Protein AF-A0A7C5KJE7-F1 (afdb_monomer)

Foldseek 3Di:
DDDDPDPDAAQPVQVVVVVVDPDDDPVRVVCVVVRYDDPPDDRQDCQLAPVQRGRLSNLLVQLVVPQLAQVSCCVVRVRCVPPNPSRVVSNVSSCVSVVVD

Structure (mmCIF, N/CA/C/O backbone):
data_AF-A0A7C5KJE7-F1
#
_entry.id   AF-A0A7C5KJE7-F1
#
loop_
_atom_site.group_PDB
_atom_site.id
_atom_site.type_symbol
_atom_site.label_atom_id
_atom_site.label_alt_id
_atom_site.label_comp_id
_atom_site.label_asym_id
_atom_site.label_entity_id
_atom_site.label_seq_id
_atom_site.pdbx_PDB_ins_code
_atom_site.Cartn_x
_atom_site.Cartn_y
_atom_site.Cartn_z
_atom_site.occupancy
_atom_site.B_iso_or_equiv
_atom_site.auth_seq_id
_atom_site.auth_comp_id
_atom_site.auth_asym_id
_atom_site.auth_atom_id
_atom_site.pdbx_PDB_model_num
ATOM 1 N N . ILE A 1 1 ? 8.301 8.362 -22.751 1.00 60.09 1 ILE A N 1
ATOM 2 C CA . ILE A 1 1 ? 7.045 8.788 -23.413 1.00 60.09 1 ILE A CA 1
ATOM 3 C C . ILE A 1 1 ? 6.173 7.550 -23.550 1.00 60.09 1 ILE A C 1
ATOM 5 O O . ILE A 1 1 ? 6.655 6.565 -24.094 1.00 60.09 1 ILE A O 1
ATOM 9 N N . PHE A 1 2 ? 4.970 7.575 -22.976 1.00 66.56 2 PHE A N 1
ATOM 10 C CA . PHE A 1 2 ? 3.954 6.535 -23.157 1.00 66.56 2 PHE A CA 1
ATOM 11 C C . PHE A 1 2 ? 2.976 7.020 -24.231 1.00 66.56 2 P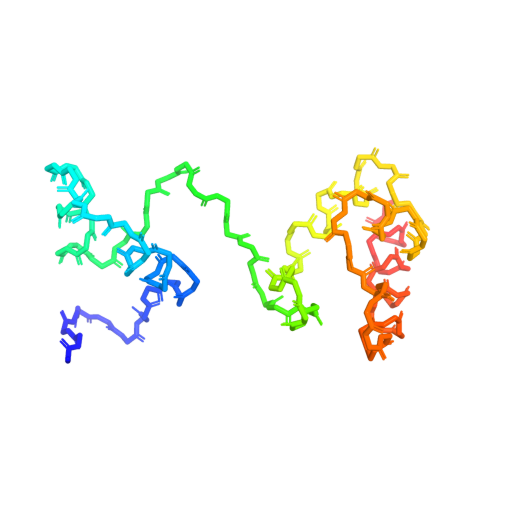HE A C 1
ATOM 13 O O . PHE A 1 2 ? 2.589 8.187 -24.201 1.00 66.56 2 PHE A O 1
ATOM 20 N N . ILE A 1 3 ? 2.642 6.163 -25.196 1.00 71.81 3 ILE A N 1
ATOM 21 C CA . ILE A 1 3 ? 1.724 6.477 -26.297 1.00 71.81 3 ILE A CA 1
ATOM 22 C C . ILE A 1 3 ? 0.675 5.370 -26.318 1.00 71.81 3 ILE A C 1
ATOM 24 O O . ILE A 1 3 ? 1.017 4.213 -26.554 1.00 71.81 3 ILE A O 1
ATOM 28 N N . GLY A 1 4 ? -0.577 5.731 -26.056 1.00 75.50 4 GLY A N 1
ATOM 29 C CA . GLY A 1 4 ? -1.716 4.820 -26.011 1.00 75.50 4 GLY A CA 1
ATOM 30 C C . GLY A 1 4 ? -2.943 5.426 -26.698 1.00 75.50 4 GLY A C 1
ATOM 31 O O . GLY A 1 4 ? -2.934 6.616 -27.025 1.00 75.50 4 GLY A O 1
ATOM 32 N N . PRO A 1 5 ? -3.984 4.616 -26.958 1.00 74.19 5 PRO A N 1
ATOM 33 C CA . PRO A 1 5 ? -5.237 5.089 -27.551 1.00 74.19 5 PRO A CA 1
ATOM 34 C C . PRO A 1 5 ? -6.017 6.037 -26.621 1.00 74.19 5 PRO A C 1
ATOM 36 O O . PRO A 1 5 ? -6.881 6.777 -27.088 1.00 74.19 5 PRO A O 1
ATOM 39 N N . ASP A 1 6 ? -5.704 6.030 -25.327 1.00 74.75 6 ASP A N 1
ATOM 40 C CA . ASP A 1 6 ? -6.290 6.853 -24.277 1.00 74.75 6 ASP A CA 1
ATOM 41 C C . ASP A 1 6 ? -5.214 7.447 -23.342 1.00 74.75 6 ASP A C 1
ATOM 43 O O . ASP A 1 6 ? -4.025 7.136 -23.418 1.00 74.75 6 ASP A O 1
ATOM 47 N N . PHE A 1 7 ? -5.635 8.354 -22.453 1.00 73.19 7 PHE A N 1
ATOM 48 C CA . PHE A 1 7 ? -4.765 9.005 -21.460 1.00 73.19 7 PHE A CA 1
ATOM 49 C C . PHE A 1 7 ? -4.634 8.204 -20.157 1.00 73.19 7 PHE A C 1
ATOM 51 O O . PHE A 1 7 ? -4.190 8.744 -19.140 1.00 73.19 7 PHE A O 1
ATOM 58 N N . HIS A 1 8 ? -5.041 6.933 -20.157 1.00 71.56 8 HIS A N 1
ATOM 59 C CA . HIS A 1 8 ? -4.963 6.105 -18.968 1.00 71.56 8 HIS A CA 1
ATOM 60 C C . HIS A 1 8 ? -3.533 5.594 -18.811 1.00 71.56 8 HIS A C 1
ATOM 62 O O . HIS A 1 8 ? -3.065 4.722 -19.541 1.00 71.56 8 HIS A O 1
ATOM 68 N N . LEU A 1 9 ? -2.801 6.192 -17.874 1.00 74.50 9 LEU A N 1
ATOM 69 C CA . LEU A 1 9 ? -1.462 5.723 -17.560 1.00 74.50 9 LEU A CA 1
ATOM 70 C C . LEU A 1 9 ? -1.552 4.379 -16.825 1.00 74.50 9 LEU A C 1
ATOM 72 O O . LEU A 1 9 ? -2.434 4.206 -15.979 1.00 74.50 9 LEU A O 1
ATOM 76 N N . PRO A 1 10 ? -0.636 3.439 -17.107 1.00 74.69 10 PRO A N 1
ATOM 77 C CA . PRO A 1 10 ? -0.508 2.241 -16.295 1.00 74.69 10 PRO A CA 1
ATOM 78 C C . PRO A 1 10 ? -0.205 2.588 -14.838 1.00 74.69 10 PRO A C 1
ATOM 80 O O . PRO A 1 10 ? 0.392 3.628 -14.538 1.00 74.69 10 PRO A O 1
ATOM 83 N N . GLU A 1 11 ? -0.564 1.672 -13.941 1.00 74.56 11 GLU A N 1
ATOM 84 C CA . GLU A 1 11 ? -0.277 1.791 -12.515 1.00 74.56 11 GLU A CA 1
ATOM 85 C C . GLU A 1 11 ? 1.206 2.095 -12.277 1.00 74.56 11 GLU A C 1
ATOM 87 O O . GLU A 1 11 ? 2.111 1.363 -12.695 1.00 74.56 11 GLU A O 1
ATOM 92 N N . ARG A 1 12 ? 1.458 3.220 -11.602 1.00 76.19 12 ARG A N 1
ATOM 93 C CA . ARG A 1 12 ? 2.814 3.725 -11.378 1.00 76.19 12 ARG A CA 1
ATOM 94 C C . ARG A 1 12 ? 3.645 2.746 -10.557 1.00 76.19 12 ARG A C 1
ATOM 96 O O . ARG A 1 12 ? 4.810 2.538 -10.881 1.00 76.19 12 ARG A O 1
ATOM 103 N N . ASP A 1 13 ? 3.064 2.156 -9.517 1.00 74.25 13 ASP A N 1
ATOM 104 C CA . ASP A 1 13 ? 3.777 1.232 -8.635 1.00 74.25 13 ASP A CA 1
ATOM 105 C C . ASP A 1 13 ? 4.210 -0.038 -9.370 1.00 74.25 13 ASP A C 1
ATOM 107 O O . ASP A 1 13 ? 5.346 -0.486 -9.207 1.00 74.25 13 ASP A O 1
ATOM 111 N N . TRP A 1 14 ? 3.374 -0.554 -10.275 1.00 80.44 14 TRP A N 1
ATOM 112 C CA . TRP A 1 14 ? 3.765 -1.643 -11.166 1.00 80.44 14 TRP A CA 1
ATOM 113 C C . TRP A 1 14 ? 4.992 -1.279 -12.014 1.00 80.44 14 TRP A C 1
ATOM 115 O O . TRP A 1 14 ? 5.965 -2.036 -12.048 1.00 80.44 14 TRP A O 1
ATOM 125 N N . LEU A 1 15 ? 4.975 -0.110 -12.666 1.00 81.44 15 LEU A N 1
ATOM 126 C CA . LEU A 1 15 ? 6.107 0.352 -13.474 1.00 81.44 15 LEU A CA 1
ATOM 127 C C . LEU A 1 15 ? 7.384 0.503 -12.644 1.00 81.44 15 LEU A C 1
ATOM 129 O O . LEU A 1 15 ? 8.452 0.098 -13.094 1.00 81.44 15 LEU A O 1
ATOM 133 N N . VAL A 1 16 ? 7.282 1.068 -11.439 1.00 82.19 16 VAL A N 1
ATOM 134 C CA . VAL A 1 16 ? 8.426 1.258 -10.536 1.00 82.19 16 VAL A CA 1
ATOM 135 C C . VAL A 1 16 ? 9.037 -0.087 -10.137 1.00 82.19 16 VAL A C 1
ATOM 137 O O . VAL A 1 16 ? 10.259 -0.215 -10.155 1.00 82.19 16 VAL A O 1
ATOM 140 N N . ARG A 1 17 ? 8.221 -1.110 -9.850 1.00 79.81 17 ARG A N 1
ATOM 141 C CA . ARG A 1 17 ? 8.718 -2.454 -9.504 1.00 79.81 17 ARG A CA 1
ATOM 142 C C . ARG A 1 17 ? 9.508 -3.104 -10.636 1.00 79.81 17 ARG A C 1
ATOM 144 O O . ARG A 1 17 ? 10.509 -3.752 -10.366 1.00 79.81 17 ARG A O 1
ATOM 151 N N . LEU A 1 18 ? 9.126 -2.882 -11.894 1.00 84.56 18 LEU A N 1
ATOM 152 C CA . LEU A 1 18 ? 9.855 -3.431 -13.044 1.00 84.56 18 LEU A CA 1
ATOM 153 C C . LEU A 1 18 ? 11.282 -2.881 -13.179 1.00 84.56 18 LEU A C 1
ATOM 155 O O . LEU A 1 18 ? 12.131 -3.560 -13.748 1.00 84.56 18 LEU A O 1
ATOM 159 N N . PHE A 1 19 ? 11.565 -1.683 -12.656 1.00 84.88 19 PHE A N 1
ATOM 160 C CA . PHE A 1 19 ? 12.928 -1.139 -12.622 1.00 84.88 19 PHE A CA 1
ATOM 161 C C . PHE A 1 19 ? 13.822 -1.807 -11.571 1.00 84.88 19 PHE A C 1
ATOM 163 O O . PHE A 1 19 ? 15.041 -1.679 -11.658 1.00 84.88 19 PHE A O 1
ATOM 170 N N . ALA A 1 20 ? 13.237 -2.495 -10.586 1.00 83.62 20 ALA A N 1
ATOM 171 C CA . ALA A 1 20 ? 13.986 -3.258 -9.592 1.00 83.62 20 ALA A CA 1
ATOM 172 C C . ALA A 1 20 ? 14.398 -4.653 -10.102 1.00 83.62 20 ALA A C 1
ATOM 174 O O . ALA A 1 20 ? 15.250 -5.293 -9.490 1.00 83.62 20 ALA A O 1
ATOM 175 N N . GLU A 1 21 ? 13.818 -5.119 -11.212 1.00 84.25 21 GLU A N 1
ATOM 176 C CA . GLU A 1 21 ? 14.113 -6.426 -11.799 1.00 84.25 21 GLU A CA 1
ATOM 177 C C . GLU A 1 21 ? 15.377 -6.378 -12.671 1.00 84.25 21 GLU A C 1
ATOM 179 O O . GLU A 1 21 ? 15.503 -5.544 -13.568 1.00 84.25 21 GLU A O 1
ATOM 184 N N . GLU A 1 22 ? 16.302 -7.322 -12.468 1.00 85.75 22 GLU A N 1
ATOM 185 C CA . GLU A 1 22 ? 17.547 -7.402 -13.253 1.00 85.75 22 GLU A CA 1
ATOM 186 C C . GLU A 1 22 ? 17.276 -7.767 -14.724 1.00 85.75 22 GLU A C 1
ATOM 188 O O . GLU A 1 22 ? 17.928 -7.269 -15.648 1.00 85.75 22 GLU A O 1
ATOM 193 N N . ARG A 1 23 ? 16.281 -8.630 -14.967 1.00 88.12 23 ARG A N 1
ATOM 194 C CA . ARG A 1 23 ? 15.818 -8.999 -16.309 1.00 88.12 23 ARG A CA 1
ATOM 195 C C . ARG A 1 23 ? 14.322 -9.256 -16.311 1.00 88.12 23 ARG A C 1
ATOM 197 O O . ARG A 1 23 ? 13.833 -10.100 -15.575 1.00 88.12 23 ARG A O 1
ATOM 204 N N . LEU A 1 24 ? 13.635 -8.624 -17.258 1.00 86.81 24 LEU A N 1
ATOM 205 C CA . LEU A 1 24 ? 12.242 -8.939 -17.560 1.00 86.81 24 LEU A CA 1
ATOM 206 C C . LEU A 1 24 ? 12.131 -10.208 -18.408 1.00 86.81 24 LEU A C 1
ATOM 208 O O . LEU A 1 24 ? 12.830 -10.340 -19.427 1.00 86.81 24 LEU A O 1
ATOM 212 N N . ASP A 1 25 ? 11.212 -11.091 -18.031 1.00 87.62 25 ASP A N 1
ATOM 213 C CA . ASP A 1 25 ? 10.823 -12.247 -18.832 1.00 87.62 25 ASP A CA 1
ATOM 214 C C . ASP A 1 25 ? 10.006 -11.826 -20.084 1.00 87.62 25 ASP A C 1
ATOM 216 O O . ASP A 1 25 ? 9.567 -10.672 -20.203 1.00 87.62 25 ASP A O 1
ATOM 220 N N . PRO A 1 26 ? 9.810 -12.722 -21.072 1.00 86.06 26 PRO A N 1
ATOM 221 C CA . PRO A 1 26 ? 9.075 -12.397 -22.296 1.00 86.06 26 PRO A CA 1
ATOM 222 C C . PRO A 1 26 ? 7.635 -11.907 -22.065 1.00 86.06 26 PRO A C 1
ATOM 224 O O . PRO A 1 26 ? 7.184 -10.999 -22.765 1.00 86.06 26 PRO A O 1
ATOM 227 N N . GLN A 1 27 ? 6.927 -12.462 -21.082 1.00 83.00 27 GLN A N 1
ATOM 228 C CA . GLN A 1 27 ? 5.556 -12.094 -20.731 1.00 83.00 27 GLN A CA 1
ATOM 229 C C . GLN A 1 27 ? 5.512 -10.718 -20.051 1.00 83.00 27 GLN A C 1
ATOM 231 O O . GLN A 1 27 ? 4.662 -9.889 -20.384 1.00 83.00 27 GLN A O 1
ATOM 236 N N . GLN A 1 28 ? 6.451 -10.431 -19.149 1.00 82.31 28 GLN A N 1
ATOM 237 C CA . GLN A 1 28 ? 6.609 -9.109 -18.535 1.00 82.31 28 GLN A CA 1
ATOM 238 C C . GLN A 1 28 ? 6.933 -8.037 -19.581 1.00 82.31 28 GLN A C 1
ATOM 240 O O . GLN A 1 28 ? 6.323 -6.969 -19.570 1.00 82.31 28 GLN A O 1
ATOM 245 N N . ARG A 1 29 ? 7.826 -8.322 -20.540 1.00 85.50 29 ARG A N 1
ATOM 246 C CA . ARG A 1 29 ? 8.128 -7.389 -21.643 1.00 85.50 29 ARG A CA 1
ATOM 247 C C . ARG A 1 29 ? 6.906 -7.090 -22.500 1.00 85.50 29 ARG A C 1
ATOM 249 O O . ARG A 1 29 ? 6.666 -5.929 -22.820 1.00 85.50 29 ARG A O 1
ATOM 256 N N . GLN A 1 30 ? 6.124 -8.112 -22.848 1.00 85.12 30 GLN A N 1
ATOM 257 C CA . GLN A 1 30 ? 4.873 -7.920 -23.585 1.00 85.12 30 GLN A CA 1
ATOM 258 C C . GLN A 1 30 ? 3.897 -7.019 -22.819 1.00 85.12 30 GLN A C 1
ATOM 260 O O . GLN A 1 30 ? 3.278 -6.147 -23.419 1.00 85.12 30 GLN A O 1
ATOM 265 N N . ARG A 1 31 ? 3.808 -7.175 -21.495 1.00 82.06 31 ARG A N 1
ATOM 266 C CA . ARG A 1 31 ? 2.960 -6.345 -20.625 1.00 82.06 31 ARG A CA 1
ATOM 267 C C . ARG A 1 31 ? 3.421 -4.890 -20.550 1.00 82.06 31 ARG A C 1
ATOM 269 O O . ARG A 1 31 ? 2.587 -3.994 -20.623 1.00 82.06 31 ARG A O 1
ATOM 276 N N . VAL A 1 32 ? 4.733 -4.647 -20.496 1.00 85.81 32 VAL A N 1
ATOM 277 C CA . VAL A 1 32 ? 5.308 -3.292 -20.594 1.00 85.81 32 VAL A CA 1
ATOM 278 C C . VAL A 1 32 ? 4.937 -2.629 -21.916 1.00 85.81 32 VAL A C 1
ATOM 280 O O . VAL A 1 32 ? 4.482 -1.489 -21.915 1.00 85.81 32 VAL A O 1
ATOM 283 N N . LEU A 1 33 ? 5.078 -3.349 -23.033 1.00 83.94 33 LEU A N 1
ATOM 284 C CA . LEU A 1 33 ? 4.711 -2.839 -24.358 1.00 83.94 33 LEU A CA 1
ATOM 285 C C . LEU A 1 33 ? 3.205 -2.575 -24.487 1.00 83.94 33 LEU A C 1
ATOM 287 O O . LEU A 1 33 ? 2.812 -1.605 -25.125 1.00 83.94 33 LEU A O 1
ATOM 291 N N . ALA A 1 34 ? 2.375 -3.416 -23.868 1.00 81.50 34 ALA A N 1
ATOM 292 C CA . ALA A 1 34 ? 0.925 -3.250 -23.828 1.00 81.50 34 ALA A CA 1
ATOM 293 C C . ALA A 1 34 ? 0.456 -2.184 -22.821 1.00 81.50 34 ALA A C 1
ATOM 295 O O . ALA A 1 34 ? -0.727 -1.857 -22.797 1.00 81.50 34 ALA A O 1
ATOM 296 N N . GLY A 1 35 ? 1.346 -1.666 -21.966 1.00 77.50 35 GLY A N 1
ATOM 297 C CA . GLY A 1 35 ? 0.992 -0.681 -20.946 1.00 77.50 35 GLY A CA 1
ATOM 298 C C . GLY A 1 35 ? -0.017 -1.193 -19.923 1.00 77.50 35 GLY A C 1
ATOM 299 O O . GLY A 1 35 ? -0.834 -0.417 -19.445 1.00 77.50 35 GLY A O 1
ATOM 300 N N . THR A 1 36 ? -0.018 -2.492 -19.622 1.00 73.06 36 THR A N 1
ATOM 301 C CA . THR A 1 36 ? -0.998 -3.099 -18.711 1.00 73.06 36 THR A CA 1
ATOM 302 C C . THR A 1 36 ? -0.290 -4.012 -17.713 1.00 73.06 36 THR A C 1
ATOM 304 O O . THR A 1 36 ? 0.466 -4.894 -18.141 1.00 73.06 36 THR A O 1
ATOM 307 N N . PRO A 1 37 ? -0.523 -3.843 -16.396 1.00 69.31 37 PRO A N 1
ATOM 308 C CA . PRO A 1 37 ? 0.005 -4.756 -15.397 1.00 69.31 37 PRO A CA 1
ATOM 309 C C . PRO A 1 37 ? -0.524 -6.175 -15.608 1.00 69.31 37 PRO A C 1
ATOM 311 O O . PRO A 1 37 ? -1.551 -6.432 -16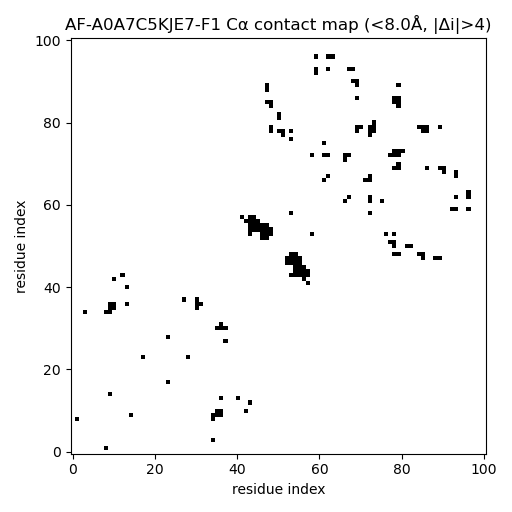.236 1.00 69.31 37 PRO A O 1
ATOM 314 N N . GLY A 1 38 ? 0.216 -7.143 -15.080 1.00 64.94 38 GLY A N 1
ATOM 315 C CA . GLY A 1 38 ? -0.269 -8.511 -15.028 1.00 64.94 38 GLY A CA 1
ATOM 316 C C . GLY A 1 38 ? -1.537 -8.632 -14.204 1.00 64.94 38 GLY A C 1
ATOM 317 O O . GLY A 1 38 ? -1.602 -8.043 -13.136 1.00 64.94 38 GLY A O 1
ATOM 318 N N . ARG A 1 39 ? -2.481 -9.473 -14.642 1.00 57.31 39 ARG A N 1
ATOM 319 C CA . ARG A 1 39 ? -3.730 -9.769 -13.914 1.00 57.31 39 ARG A CA 1
ATOM 320 C C . ARG A 1 39 ? -3.527 -10.262 -12.467 1.00 57.31 39 ARG A C 1
ATOM 322 O O . ARG A 1 39 ? -4.479 -10.235 -11.704 1.00 57.31 39 ARG A O 1
ATOM 329 N N . ASP A 1 40 ? -2.308 -10.688 -12.122 1.00 55.16 40 ASP A N 1
ATOM 330 C CA . ASP A 1 40 ? -1.912 -11.218 -10.808 1.00 55.16 40 ASP A CA 1
ATOM 331 C C . ASP A 1 40 ? -1.145 -10.221 -9.919 1.00 55.16 40 ASP A C 1
ATOM 333 O O . ASP A 1 40 ? -0.671 -10.602 -8.851 1.00 55.16 40 ASP A O 1
ATOM 337 N N . GLN A 1 41 ? -0.962 -8.961 -10.331 1.00 55.41 41 GLN A N 1
ATOM 338 C CA . GLN A 1 41 ? -0.424 -7.951 -9.417 1.00 55.41 41 GLN A CA 1
ATOM 339 C C . GLN A 1 41 ? -1.573 -7.217 -8.747 1.00 55.41 41 GLN A C 1
ATOM 341 O O . GLN A 1 41 ? -2.298 -6.475 -9.399 1.00 55.41 41 GLN A O 1
ATOM 346 N N . ALA A 1 42 ? -1.728 -7.466 -7.446 1.00 58.09 42 ALA A N 1
ATOM 347 C CA . ALA A 1 42 ? -2.638 -6.715 -6.600 1.00 58.09 42 ALA A CA 1
ATOM 348 C C . ALA A 1 42 ? -2.291 -5.226 -6.710 1.00 58.09 42 ALA A C 1
ATOM 350 O O . ALA A 1 42 ? -1.178 -4.814 -6.366 1.00 58.09 42 ALA A O 1
ATOM 351 N N . ASP A 1 43 ? -3.235 -4.447 -7.232 1.00 67.56 43 ASP A N 1
ATOM 352 C CA . ASP A 1 43 ? -3.175 -2.993 -7.236 1.00 67.56 43 ASP A CA 1
ATOM 353 C C . ASP A 1 43 ? -3.106 -2.548 -5.776 1.00 67.56 43 ASP A C 1
ATOM 355 O O . ASP A 1 43 ? -4.073 -2.705 -5.034 1.00 67.56 43 ASP A O 1
ATOM 359 N N . ALA A 1 44 ? -1.962 -2.024 -5.339 1.00 68.62 44 ALA A N 1
ATOM 360 C CA . ALA A 1 44 ? -1.820 -1.497 -3.985 1.00 68.62 44 ALA A CA 1
ATOM 361 C C . ALA A 1 44 ? -2.682 -0.232 -3.782 1.00 68.62 44 ALA A C 1
ATOM 363 O O . ALA A 1 44 ? -3.002 0.128 -2.646 1.00 68.62 44 ALA A O 1
ATOM 364 N N . GLY A 1 45 ? -3.113 0.422 -4.863 1.00 78.00 45 GLY A N 1
ATOM 365 C CA . GLY A 1 45 ? -3.849 1.676 -4.846 1.00 78.00 45 GLY A CA 1
ATOM 366 C C . GLY A 1 45 ? -2.992 2.843 -4.348 1.00 78.00 45 GLY A C 1
ATOM 367 O O . GLY A 1 45 ? -1.766 2.770 -4.273 1.00 78.00 45 GLY A O 1
ATOM 368 N N . ARG A 1 46 ? -3.641 3.956 -3.973 1.00 82.06 46 ARG A N 1
ATOM 369 C CA . ARG A 1 46 ? -2.956 5.147 -3.435 1.00 82.06 46 ARG A CA 1
ATOM 370 C C . ARG A 1 46 ? -2.054 4.769 -2.255 1.00 82.06 46 ARG A C 1
ATOM 372 O O . ARG A 1 46 ? -2.543 4.233 -1.262 1.00 82.06 46 ARG A O 1
ATOM 379 N N . ILE A 1 47 ? -0.773 5.132 -2.327 1.00 85.06 47 ILE A N 1
ATOM 380 C CA . I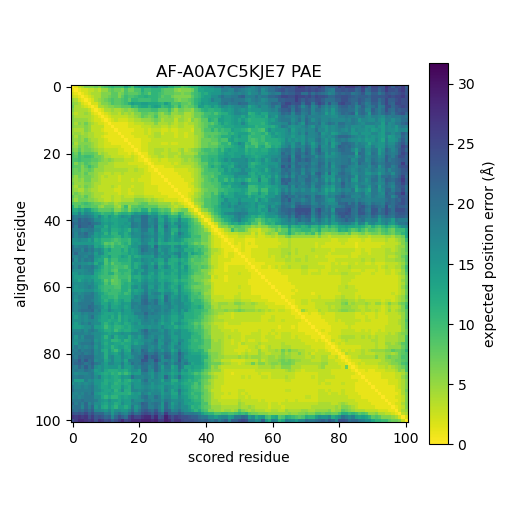LE A 1 47 ? 0.169 4.996 -1.210 1.00 85.06 47 ILE A CA 1
ATOM 381 C C . ILE A 1 47 ? -0.288 5.860 -0.030 1.00 85.06 47 ILE A C 1
ATOM 383 O O . ILE A 1 47 ? -0.422 7.076 -0.161 1.00 85.06 47 ILE A O 1
ATOM 387 N N . ILE A 1 48 ? -0.504 5.216 1.118 1.00 88.00 48 ILE A N 1
ATOM 388 C CA . ILE A 1 48 ? -0.834 5.865 2.394 1.00 88.00 48 ILE A CA 1
ATOM 389 C C . ILE A 1 48 ? 0.405 5.918 3.292 1.00 88.00 48 ILE A C 1
AT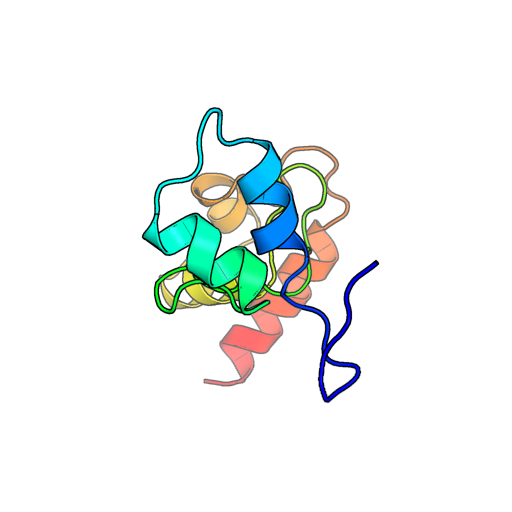OM 391 O O . ILE A 1 48 ? 0.687 6.945 3.904 1.00 88.00 48 ILE A O 1
ATOM 395 N N . CYS A 1 49 ? 1.202 4.846 3.349 1.00 90.06 49 CYS A N 1
ATOM 396 C CA . CYS A 1 49 ? 2.468 4.857 4.083 1.00 90.06 49 CYS A CA 1
ATOM 397 C C . CYS A 1 49 ? 3.650 5.014 3.125 1.00 90.06 49 CYS A C 1
ATOM 399 O O . CYS A 1 49 ? 4.135 4.030 2.574 1.00 90.06 49 CYS A O 1
ATOM 401 N N . SER A 1 50 ? 4.170 6.233 2.980 1.00 87.44 50 SER A N 1
A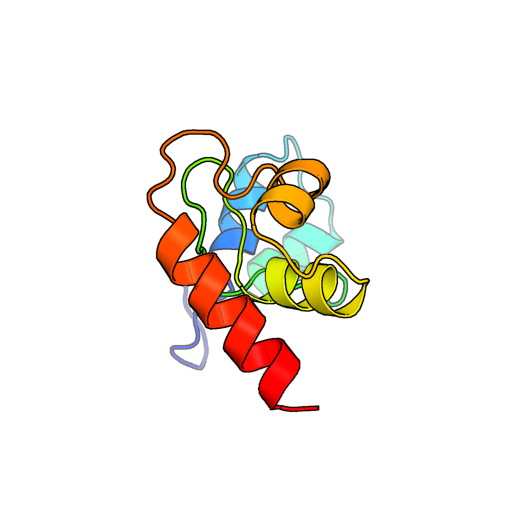TOM 402 C CA . SER A 1 50 ? 5.327 6.496 2.108 1.00 87.44 50 SER A CA 1
ATOM 403 C C . SER A 1 50 ? 6.641 5.889 2.610 1.00 87.44 50 SER A C 1
ATOM 405 O O . SER A 1 50 ? 7.537 5.656 1.811 1.00 87.44 50 SER A O 1
ATOM 407 N N . CYS A 1 51 ? 6.782 5.626 3.916 1.00 87.44 51 CYS A N 1
ATOM 408 C CA . CYS A 1 51 ? 8.006 5.035 4.473 1.00 87.44 51 CYS A CA 1
ATOM 409 C C . CYS A 1 51 ? 8.259 3.606 3.992 1.00 87.44 51 CYS A C 1
ATOM 411 O O . CYS A 1 51 ? 9.410 3.216 3.834 1.00 87.44 51 CYS A O 1
ATOM 413 N N . PHE A 1 52 ? 7.186 2.842 3.795 1.00 83.38 52 PHE A N 1
ATOM 414 C CA . PHE A 1 52 ? 7.238 1.428 3.422 1.00 83.38 52 PHE A CA 1
ATOM 415 C C . PHE A 1 52 ? 6.450 1.146 2.134 1.00 83.38 52 PHE A C 1
ATOM 417 O O . PHE A 1 52 ? 6.175 -0.005 1.822 1.00 83.38 52 PHE A O 1
ATOM 424 N N . SER A 1 53 ? 6.069 2.198 1.398 1.00 83.25 53 SER A N 1
ATOM 425 C CA . SER A 1 53 ? 5.255 2.134 0.177 1.00 83.25 53 SER A CA 1
ATOM 426 C C . SER A 1 53 ? 4.007 1.248 0.307 1.00 83.25 53 SER A C 1
ATOM 428 O O . SER A 1 53 ? 3.712 0.443 -0.572 1.00 83.25 53 SER A O 1
ATOM 430 N N . VAL A 1 54 ? 3.262 1.396 1.408 1.00 87.69 54 VAL A N 1
ATOM 431 C CA . VAL A 1 54 ? 2.025 0.629 1.638 1.00 87.69 54 VAL A CA 1
ATOM 432 C C . VAL A 1 54 ? 0.831 1.390 1.070 1.00 87.69 54 VAL A C 1
ATOM 434 O O . VAL A 1 54 ? 0.588 2.546 1.440 1.00 87.69 54 VAL A O 1
ATOM 437 N N . GLY A 1 55 ? 0.089 0.735 0.180 1.00 88.75 55 GLY A N 1
ATOM 438 C CA . GLY A 1 55 ? -1.087 1.285 -0.487 1.00 88.75 55 GLY A CA 1
ATOM 439 C C . GLY A 1 55 ? -2.418 0.976 0.203 1.00 88.75 55 GLY A C 1
ATOM 440 O O . GLY A 1 55 ? -2.523 0.074 1.035 1.00 88.75 55 GLY A O 1
ATOM 441 N N . VAL A 1 56 ? -3.445 1.760 -0.135 1.00 90.19 56 VAL A N 1
ATOM 442 C CA . VAL A 1 56 ? -4.797 1.677 0.438 1.00 90.19 56 VAL A CA 1
ATOM 443 C C . VAL A 1 56 ? -5.451 0.308 0.254 1.00 90.19 56 VAL A C 1
ATOM 445 O O . VAL A 1 56 ? -6.066 -0.184 1.193 1.00 90.19 56 VAL A O 1
ATOM 448 N N . ASN A 1 57 ? -5.292 -0.343 -0.897 1.00 87.50 57 ASN A N 1
ATOM 449 C CA . ASN A 1 57 ? -5.937 -1.632 -1.153 1.00 87.50 57 ASN A CA 1
ATOM 450 C C . ASN A 1 57 ? -5.305 -2.733 -0.294 1.00 87.50 57 ASN A C 1
ATOM 452 O O . ASN A 1 57 ? -6.025 -3.497 0.339 1.00 87.50 57 ASN A O 1
ATOM 456 N N . THR A 1 58 ? -3.973 -2.735 -0.167 1.00 88.12 58 THR A N 1
ATOM 457 C CA . THR A 1 58 ? -3.244 -3.638 0.741 1.00 88.12 58 THR A CA 1
ATOM 458 C C . THR A 1 58 ? -3.666 -3.435 2.197 1.00 88.12 58 THR A C 1
ATOM 460 O O . THR A 1 58 ? -3.809 -4.397 2.951 1.00 88.12 58 THR A O 1
ATOM 463 N N . LEU A 1 59 ? -3.897 -2.184 2.607 1.00 90.62 59 LEU A N 1
ATOM 464 C CA . LEU A 1 59 ? -4.404 -1.878 3.945 1.00 90.62 59 LEU A CA 1
ATOM 465 C C . LEU A 1 59 ? -5.833 -2.393 4.132 1.00 90.62 59 LEU A C 1
ATOM 467 O O . LEU A 1 59 ? -6.116 -3.008 5.154 1.00 90.62 59 LEU A O 1
ATOM 471 N N . VAL A 1 60 ? -6.720 -2.188 3.157 1.00 90.88 60 VAL A N 1
ATOM 472 C CA . VAL A 1 60 ? -8.106 -2.680 3.200 1.00 90.88 60 VAL A CA 1
ATOM 473 C C . VAL A 1 60 ? -8.152 -4.207 3.264 1.00 90.88 60 VAL A C 1
ATOM 475 O O . VAL A 1 60 ? -8.916 -4.752 4.058 1.00 90.88 60 VAL A O 1
ATOM 478 N N . GLU A 1 61 ? -7.330 -4.904 2.481 1.00 89.75 61 GLU A N 1
ATOM 479 C CA . GLU A 1 61 ? -7.184 -6.363 2.554 1.00 89.75 61 GLU A CA 1
ATOM 480 C C . GLU A 1 61 ? -6.730 -6.804 3.948 1.00 89.75 61 GLU A C 1
ATOM 482 O O . GLU A 1 61 ? -7.378 -7.644 4.572 1.00 89.75 61 GLU A 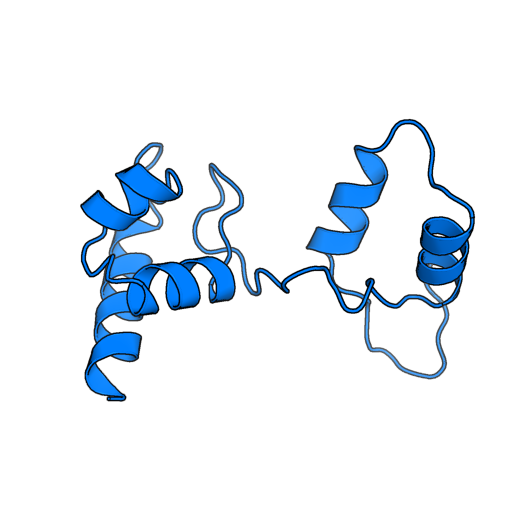O 1
ATOM 487 N N . ALA A 1 62 ? -5.694 -6.170 4.502 1.00 90.69 62 ALA A N 1
ATOM 488 C CA . ALA A 1 62 ? -5.230 -6.486 5.848 1.00 90.69 62 ALA A CA 1
ATOM 489 C C . ALA A 1 62 ? -6.291 -6.203 6.928 1.00 90.69 62 ALA A C 1
ATOM 491 O O . ALA A 1 62 ? -6.414 -6.981 7.878 1.00 90.69 62 ALA A O 1
ATOM 492 N N . ILE A 1 63 ? -7.078 -5.132 6.785 1.00 91.62 63 ILE A N 1
ATOM 493 C CA . ILE A 1 63 ? -8.190 -4.811 7.693 1.00 91.62 63 ILE A CA 1
ATOM 494 C C . ILE A 1 63 ? -9.280 -5.885 7.605 1.00 91.62 63 ILE A C 1
ATOM 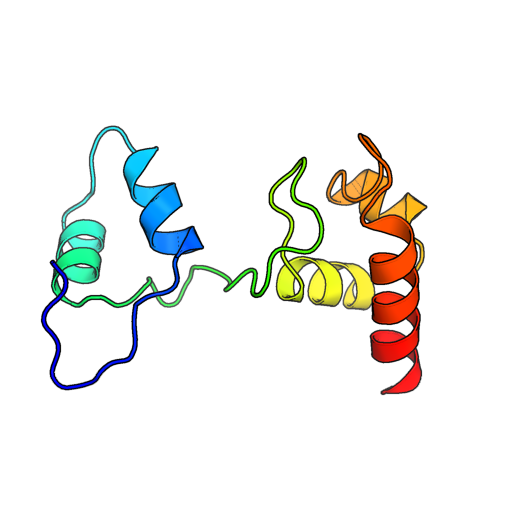496 O O . ILE A 1 63 ? -9.758 -6.343 8.643 1.00 91.62 63 ILE A O 1
ATOM 500 N N . ARG A 1 64 ? -9.641 -6.330 6.393 1.00 88.25 64 ARG A N 1
ATOM 501 C CA . ARG A 1 64 ? -10.615 -7.417 6.172 1.00 88.25 64 ARG A CA 1
ATOM 502 C C . ARG A 1 64 ? -10.148 -8.748 6.756 1.00 88.25 64 ARG A C 1
ATOM 504 O O . ARG A 1 64 ? -10.961 -9.488 7.296 1.00 88.25 64 ARG A O 1
ATOM 511 N N . ASP A 1 65 ? -8.846 -9.000 6.727 1.00 88.94 65 ASP A N 1
ATOM 512 C CA . ASP A 1 65 ? -8.204 -10.150 7.372 1.00 88.94 65 ASP A CA 1
ATOM 513 C C . ASP A 1 65 ? -8.128 -10.039 8.912 1.00 88.94 65 ASP A C 1
ATOM 515 O O . ASP A 1 65 ? -7.586 -10.928 9.568 1.00 88.94 65 ASP A O 1
ATOM 519 N N . GLY A 1 66 ? -8.624 -8.949 9.510 1.00 87.81 66 GLY A N 1
ATOM 520 C CA . GLY A 1 66 ? -8.711 -8.771 10.963 1.00 87.81 66 GLY A CA 1
ATOM 521 C C . GLY A 1 66 ? -7.685 -7.817 11.579 1.00 87.81 66 GLY A C 1
ATOM 522 O O . GLY A 1 66 ? -7.649 -7.680 12.802 1.00 87.81 66 GLY A O 1
ATOM 523 N N . ALA A 1 67 ? -6.866 -7.114 10.786 1.00 90.12 67 ALA A N 1
ATOM 524 C CA . ALA A 1 67 ? -5.979 -6.069 11.307 1.00 90.12 67 ALA A CA 1
ATOM 525 C C . ALA A 1 67 ? -6.752 -4.758 11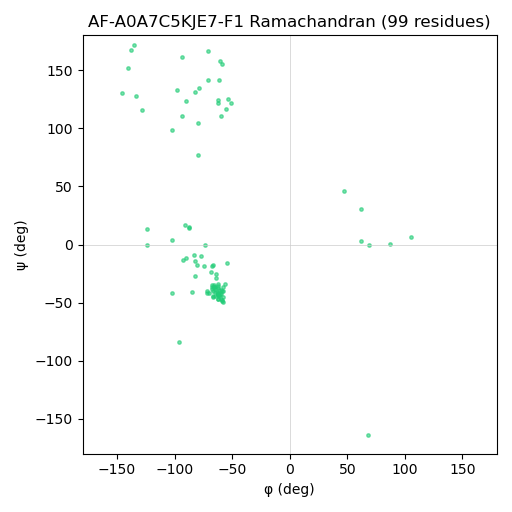.548 1.00 90.12 67 ALA A C 1
ATOM 527 O O . ALA A 1 67 ? -6.681 -3.811 10.767 1.00 90.12 67 ALA A O 1
ATOM 528 N N . THR A 1 68 ? -7.509 -4.701 12.644 1.00 89.69 68 THR A N 1
ATOM 529 C CA . THR A 1 68 ? -8.416 -3.584 12.970 1.00 89.69 68 THR A CA 1
ATOM 530 C C . THR A 1 68 ? -7.778 -2.478 13.818 1.00 89.69 68 THR A C 1
ATOM 532 O O . THR A 1 68 ? -8.490 -1.680 14.429 1.00 89.69 68 THR A O 1
ATOM 535 N N . SER A 1 69 ? -6.449 -2.412 13.897 1.00 90.94 69 SER A N 1
ATOM 536 C CA . SER A 1 69 ? -5.730 -1.340 14.591 1.00 90.94 69 SER A CA 1
ATOM 537 C C . SER A 1 69 ? -4.480 -0.910 13.815 1.00 90.94 69 SER A C 1
ATOM 539 O O . SER A 1 69 ? -3.898 -1.726 13.094 1.00 90.94 69 SER A O 1
ATOM 541 N N . PRO A 1 70 ? -4.037 0.357 13.945 1.00 89.62 70 PRO A N 1
ATOM 542 C CA . PRO A 1 70 ? -2.773 0.806 13.363 1.00 89.62 70 PRO A CA 1
ATOM 543 C C . PRO A 1 70 ? -1.582 -0.038 13.823 1.00 89.62 70 PRO A C 1
ATOM 545 O O . PRO A 1 70 ? -0.667 -0.273 13.044 1.00 89.62 70 PRO A O 1
ATOM 548 N N . GLU A 1 71 ? -1.609 -0.530 15.060 1.00 89.94 71 GLU A N 1
ATOM 549 C CA . GLU A 1 71 ? -0.575 -1.397 15.619 1.00 89.94 71 GLU A CA 1
ATOM 550 C C . GLU A 1 71 ? -0.553 -2.759 14.907 1.00 89.94 71 GLU A C 1
ATOM 552 O O . GLU A 1 71 ? 0.511 -3.198 14.477 1.00 89.94 71 GLU A O 1
ATOM 557 N N . ALA A 1 72 ? -1.717 -3.376 14.669 1.00 90.19 72 ALA A N 1
ATOM 558 C CA . ALA A 1 72 ? -1.819 -4.635 13.924 1.00 90.19 72 ALA A CA 1
ATOM 559 C C . ALA A 1 72 ? -1.402 -4.477 12.449 1.00 90.19 72 ALA A C 1
ATOM 561 O O . ALA A 1 72 ? -0.770 -5.363 11.868 1.00 90.19 72 ALA A O 1
ATOM 562 N N . LEU A 1 73 ? -1.720 -3.333 11.833 1.00 90.12 73 LEU A N 1
ATOM 563 C CA . LEU A 1 73 ? -1.230 -2.989 10.494 1.00 90.12 73 LEU A CA 1
ATOM 564 C C . LEU A 1 73 ? 0.285 -2.747 10.493 1.00 90.12 73 LEU A C 1
ATOM 566 O O . LEU A 1 73 ? 0.961 -3.124 9.538 1.00 90.12 73 LEU A O 1
ATOM 570 N N . GLY A 1 74 ? 0.831 -2.176 11.565 1.00 89.31 74 GLY A N 1
ATOM 571 C CA . GLY A 1 74 ? 2.266 -2.012 11.768 1.00 89.31 74 GLY A CA 1
ATOM 572 C C . GLY A 1 74 ? 3.004 -3.342 11.913 1.00 89.31 74 GLY A C 1
ATOM 573 O O . GLY A 1 74 ? 4.065 -3.512 11.319 1.00 89.31 74 GLY A O 1
ATOM 574 N N . GLU A 1 75 ? 2.438 -4.313 12.628 1.00 89.31 75 GLU A N 1
ATOM 575 C CA . GLU A 1 75 ? 3.028 -5.652 12.767 1.00 89.31 75 GLU A CA 1
ATOM 576 C C . GLU A 1 75 ? 3.032 -6.432 11.446 1.00 89.31 75 GLU A C 1
ATOM 578 O O . GLU A 1 75 ? 4.005 -7.120 11.140 1.00 89.31 75 GLU A O 1
ATOM 583 N N . ARG A 1 76 ? 1.972 -6.307 10.635 1.00 87.94 76 ARG A N 1
ATOM 584 C CA . ARG A 1 76 ? 1.849 -7.039 9.361 1.00 87.94 76 ARG A CA 1
ATOM 585 C C . ARG A 1 76 ? 2.542 -6.359 8.184 1.00 87.94 76 ARG A C 1
ATOM 587 O O . ARG A 1 76 ? 3.116 -7.041 7.343 1.00 87.94 76 ARG A O 1
ATOM 594 N N . LEU A 1 77 ? 2.429 -5.035 8.088 1.00 86.19 77 LEU A N 1
ATOM 595 C CA . LEU A 1 77 ? 2.794 -4.254 6.899 1.00 86.19 77 LEU A CA 1
ATOM 596 C C . LEU A 1 77 ? 3.819 -3.152 7.193 1.00 86.19 77 LEU A C 1
ATOM 598 O O . LEU A 1 77 ? 4.170 -2.398 6.291 1.00 86.19 77 LEU A O 1
ATOM 602 N N . GLN A 1 78 ? 4.263 -2.996 8.446 1.00 88.06 78 GLN A N 1
ATOM 603 C CA . GLN A 1 78 ? 5.143 -1.907 8.902 1.00 88.06 78 GLN A CA 1
ATOM 604 C C . GLN A 1 78 ? 4.530 -0.500 8.756 1.00 88.06 78 GLN A C 1
ATOM 606 O O . GLN A 1 78 ? 5.156 0.503 9.101 1.00 88.06 78 GLN A O 1
ATOM 611 N N . ALA A 1 79 ? 3.279 -0.394 8.304 1.00 87.81 79 ALA A N 1
ATOM 612 C CA . ALA A 1 79 ? 2.601 0.879 8.128 1.00 87.81 79 ALA A CA 1
ATOM 613 C C . ALA A 1 79 ? 2.447 1.599 9.478 1.00 87.81 79 ALA A C 1
ATOM 615 O O . ALA A 1 79 ? 1.895 1.058 10.429 1.00 87.81 79 ALA A O 1
ATOM 616 N N . GLY A 1 80 ? 2.940 2.838 9.560 1.00 85.12 80 GLY A N 1
ATOM 617 C CA . GLY A 1 80 ? 2.821 3.669 10.763 1.00 85.12 80 GLY A CA 1
ATOM 618 C C . GLY A 1 80 ? 3.919 3.488 11.817 1.00 85.12 80 GLY A C 1
ATOM 619 O O . GLY A 1 80 ? 3.892 4.214 12.806 1.00 85.12 80 GLY A O 1
ATOM 620 N N . THR A 1 81 ? 4.912 2.614 11.606 1.00 90.25 81 THR A N 1
ATOM 621 C CA . THR A 1 81 ? 5.955 2.323 12.618 1.00 90.25 81 THR A CA 1
ATOM 622 C C . THR A 1 81 ? 7.231 3.166 12.497 1.00 90.25 81 THR A C 1
ATOM 624 O O . THR A 1 81 ? 8.032 3.182 13.425 1.00 90.25 81 THR A O 1
ATOM 627 N N . ASN A 1 82 ? 7.431 3.878 11.380 1.00 88.00 82 ASN A N 1
ATOM 628 C CA . ASN A 1 82 ? 8.635 4.687 11.135 1.00 88.00 82 ASN A CA 1
ATOM 629 C C . ASN A 1 82 ? 8.430 6.173 11.494 1.00 88.00 82 ASN A C 1
ATOM 631 O O . ASN A 1 82 ? 8.757 6.597 12.596 1.00 88.00 82 ASN A O 1
ATOM 635 N N . CYS A 1 83 ? 7.855 6.980 10.594 1.00 88.56 83 CYS A N 1
ATOM 636 C CA . CYS A 1 83 ? 7.646 8.415 10.845 1.00 88.56 83 CYS A CA 1
ATOM 637 C C . CYS A 1 83 ? 6.291 8.751 11.494 1.00 88.56 83 CYS A C 1
ATOM 639 O O . CYS A 1 83 ? 6.062 9.892 11.886 1.00 88.56 83 CYS A O 1
ATOM 641 N N . GLY A 1 84 ? 5.361 7.790 11.543 1.00 86.62 84 GLY A N 1
ATOM 642 C CA . GLY A 1 84 ? 4.022 7.958 12.117 1.00 86.62 84 GLY A CA 1
ATOM 643 C C . GLY A 1 84 ? 3.060 8.883 11.352 1.00 86.62 84 GLY A C 1
ATOM 644 O O . GLY A 1 84 ? 1.908 9.015 11.760 1.00 86.62 84 GLY A O 1
ATOM 645 N N . SER A 1 85 ? 3.463 9.498 10.233 1.00 89.94 85 SER A N 1
ATOM 646 C CA . SER A 1 85 ? 2.632 10.496 9.529 1.00 89.94 85 SER A CA 1
ATOM 647 C C . SER A 1 85 ? 1.324 9.934 8.964 1.00 89.94 85 SER A C 1
ATOM 649 O O . SER A 1 85 ? 0.332 10.648 8.876 1.00 89.94 85 SER A O 1
ATOM 651 N N . CYS A 1 86 ? 1.313 8.647 8.620 1.00 92.12 86 CYS A N 1
ATOM 652 C CA . CYS A 1 86 ? 0.152 7.948 8.076 1.00 92.12 86 CYS A CA 1
ATOM 653 C C . CYS A 1 86 ? -0.826 7.443 9.151 1.00 92.12 86 CYS A C 1
ATOM 655 O O . CYS A 1 86 ? -1.925 7.022 8.813 1.00 92.12 86 CYS A O 1
ATOM 657 N N . VAL A 1 87 ? -0.490 7.503 10.448 1.00 91.25 87 VAL A N 1
ATOM 658 C CA . VAL A 1 87 ? -1.332 6.950 11.532 1.00 91.25 87 VAL A CA 1
ATOM 659 C C . VAL A 1 87 ? -2.741 7.569 11.598 1.00 91.25 87 VAL A C 1
ATOM 661 O O . VAL A 1 87 ? -3.701 6.810 11.762 1.00 91.25 87 VAL A O 1
ATOM 664 N N . PRO A 1 88 ? -2.933 8.898 11.449 1.00 91.69 88 PRO A N 1
ATOM 665 C CA . PRO A 1 88 ? -4.275 9.483 11.407 1.00 91.69 88 PRO A CA 1
ATOM 666 C C . PRO A 1 88 ? -5.111 8.952 10.235 1.00 91.69 88 PRO A C 1
ATOM 668 O O . PRO A 1 88 ? -6.299 8.673 10.390 1.00 91.69 88 PRO A O 1
ATOM 671 N N . GLU A 1 89 ? -4.473 8.770 9.080 1.00 92.81 89 GLU A N 1
ATOM 672 C CA . GLU A 1 89 ? -5.100 8.282 7.854 1.00 92.81 89 GLU A CA 1
ATOM 673 C C . GLU A 1 89 ? -5.449 6.790 7.953 1.00 92.81 89 GLU A C 1
ATOM 675 O O . GLU A 1 89 ? -6.556 6.395 7.593 1.00 92.81 89 GLU A O 1
ATOM 680 N N . LEU A 1 90 ? -4.574 5.976 8.557 1.00 91.56 90 LEU A N 1
ATOM 681 C CA . LEU A 1 90 ? -4.848 4.571 8.878 1.00 91.56 90 LEU A CA 1
ATOM 682 C C . LEU A 1 90 ? -6.081 4.425 9.776 1.00 91.56 90 LEU A C 1
ATOM 684 O O . LEU A 1 90 ? -6.942 3.591 9.513 1.00 91.56 90 LEU A O 1
ATOM 688 N N . ARG A 1 91 ? -6.206 5.255 10.820 1.00 92.50 91 ARG A N 1
ATOM 689 C CA . ARG A 1 91 ? -7.377 5.231 11.716 1.00 92.50 91 ARG A CA 1
ATOM 690 C C . ARG A 1 91 ? -8.671 5.583 10.986 1.00 92.50 91 ARG A C 1
ATOM 692 O O . ARG A 1 91 ? -9.697 4.955 11.244 1.00 92.50 91 ARG A O 1
ATOM 699 N N . ALA A 1 92 ? -8.625 6.573 10.095 1.00 92.25 92 ALA A N 1
ATOM 700 C CA . ALA A 1 92 ? -9.771 6.934 9.267 1.00 92.25 92 ALA A CA 1
ATOM 701 C C . ALA A 1 92 ? -10.174 5.770 8.348 1.00 92.25 92 ALA A C 1
ATOM 703 O O . ALA A 1 92 ? -11.344 5.393 8.339 1.00 92.25 92 ALA A O 1
ATOM 704 N N . LEU A 1 93 ? -9.200 5.145 7.678 1.00 91.12 93 LEU A N 1
ATOM 705 C CA . LEU A 1 93 ? -9.426 4.010 6.783 1.00 91.12 93 LEU A CA 1
ATOM 706 C C . LEU A 1 93 ? -10.000 2.788 7.513 1.00 91.12 93 LEU A C 1
ATOM 708 O O . LEU A 1 93 ? -10.931 2.161 7.015 1.00 91.12 93 LEU A O 1
ATOM 712 N N . ILE A 1 94 ? -9.489 2.462 8.705 1.00 92.06 94 ILE A N 1
ATOM 713 C CA . ILE A 1 94 ? -10.030 1.380 9.546 1.00 92.06 94 ILE A CA 1
ATOM 714 C C . ILE A 1 94 ? -11.499 1.655 9.871 1.00 92.06 94 ILE A C 1
ATOM 716 O O . ILE A 1 94 ? -12.344 0.777 9.708 1.00 92.06 94 ILE A O 1
ATOM 720 N N . LYS A 1 95 ? -11.820 2.881 10.302 1.00 91.38 95 LYS A N 1
ATOM 721 C CA . LYS A 1 95 ? -13.196 3.261 10.635 1.00 91.38 95 LYS A CA 1
ATOM 722 C C . LYS A 1 95 ? -14.115 3.175 9.418 1.00 91.38 95 LYS A C 1
ATOM 724 O O . LYS A 1 95 ? -15.223 2.673 9.549 1.00 91.38 95 LYS A O 1
ATOM 729 N N . GLU A 1 96 ? -13.668 3.653 8.263 1.00 90.62 96 GLU A N 1
ATOM 730 C CA . GLU A 1 96 ? -14.422 3.591 7.008 1.00 90.62 96 GLU A CA 1
ATOM 731 C C . GLU A 1 96 ? -14.676 2.142 6.572 1.00 90.62 96 GLU A C 1
ATOM 733 O O . GLU A 1 96 ? -15.813 1.769 6.293 1.00 90.62 96 GLU A O 1
ATOM 738 N N . THR A 1 97 ? -13.638 1.305 6.605 1.00 89.06 97 THR A N 1
ATOM 739 C CA . THR A 1 97 ? -13.715 -0.104 6.190 1.00 89.06 97 THR A CA 1
ATOM 740 C C . THR A 1 97 ? -14.620 -0.923 7.115 1.00 89.06 97 THR A C 1
ATOM 742 O O . THR A 1 97 ? -15.341 -1.796 6.640 1.00 89.06 97 THR A O 1
ATOM 745 N N . LEU A 1 98 ? -14.615 -0.638 8.424 1.00 84.94 98 LEU A N 1
ATOM 746 C CA . LEU A 1 98 ? -15.456 -1.330 9.410 1.00 84.94 98 LEU A CA 1
ATOM 747 C C . LEU A 1 98 ? -16.890 -0.783 9.495 1.00 84.94 98 LEU A C 1
ATOM 749 O O . LEU A 1 98 ? -17.785 -1.521 9.885 1.00 84.94 98 LEU A O 1
ATOM 753 N N . ALA A 1 99 ? -17.124 0.491 9.161 1.00 79.94 99 ALA A N 1
ATOM 754 C CA . ALA A 1 99 ? -18.463 1.093 9.181 1.00 79.94 99 ALA A CA 1
ATOM 755 C C . ALA A 1 99 ? -19.305 0.754 7.938 1.00 79.94 99 ALA A C 1
ATOM 757 O O . ALA A 1 99 ? -20.519 0.940 7.960 1.00 79.94 99 ALA A O 1
ATOM 758 N N . GLY A 1 100 ? -18.669 0.296 6.856 1.00 63.12 100 GLY A N 1
ATOM 759 C CA . GLY A 1 100 ? -19.331 -0.142 5.625 1.00 63.12 100 GLY A CA 1
ATOM 760 C C . GLY A 1 100 ? -19.753 -1.616 5.609 1.00 63.12 100 GLY A C 1
ATOM 761 O O . GLY A 1 100 ? -20.019 -2.132 4.522 1.00 63.12 100 GLY A O 1
ATOM 762 N N .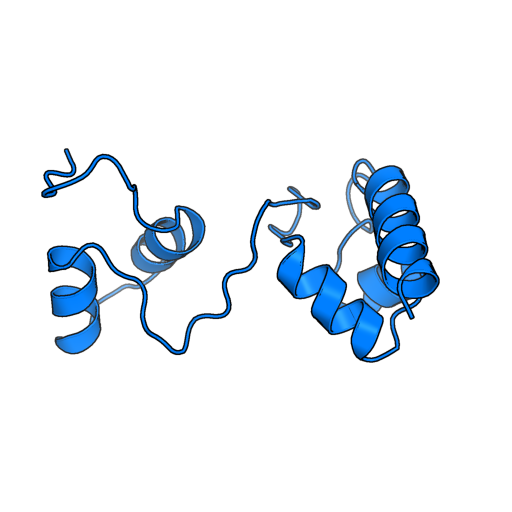 HIS A 1 101 ? -19.772 -2.290 6.765 1.00 49.03 101 HIS A N 1
ATOM 763 C CA . HIS A 1 101 ? -20.114 -3.707 6.918 1.00 49.03 101 HIS A CA 1
ATOM 764 C C . HIS A 1 101 ? -21.390 -3.909 7.741 1.00 49.03 101 HIS A C 1
ATOM 766 O O . HIS A 1 101 ? -22.052 -4.948 7.503 1.00 49.03 101 HIS A O 1
#

Solvent-accessible surface area (backbone atoms only — not comparable to full-atom values): 6254 Å² total; per-residue (Å²): 138,88,87,67,102,58,90,75,73,54,63,62,67,63,57,55,54,59,73,75,49,94,70,77,53,76,69,55,47,52,27,61,76,67,52,41,78,61,98,84,60,80,70,36,61,64,68,57,24,77,93,72,67,37,16,48,44,54,49,50,52,42,34,75,75,63,34,79,41,62,65,49,35,22,75,75,62,51,40,47,68,79,87,42,80,33,44,69,57,48,54,51,50,49,51,53,65,63,72,76,111

Mean predicted aligned error: 10.03 Å

Nearest PDB structures (foldseek):
  6e6r-assembly1_A  TM=9.321E-01  e=3.969E-04  Pseudomonas aeruginosa
  4e6k-assembly1_G  TM=9.115E-01  e=1.090E-03  Pseudomonas aeruginosa PAO1
  6e6s-assembly2_B  TM=8.868E-01  e=1.302E-03  Pseudomonas aeruginosa

pLDDT: mean 82.6, std 9.71, range [49.03, 92.81]

Sequence (101 aa):
IFIGPDFHLPERDWLVRLFAEERLDPQQRQRVLAGTPGRDQADAGRIICSCFSVGVNTLVEAIRDGATSPEALGERLQAGTNCGSCVPELRALIKETLAGH

Radius of gyration: 16.08 Å; Cα contacts (8 Å, |Δi|>4): 95; chains: 1; bounding box: 38×23×43 Å

Secondary structure (DSSP, 8-state):
----SSS-PPPHHHHHHHTT-SS--HHHHHHHHHT---TTS----SEEETTTTEEHHHHHHHHHTT--SHHHHHHHH-TTSSS-TTHHHHHHHHHHHHHT-